Protein AF-A0A929YE50-F1 (afdb_monomer)

Nearest PDB structures (foldseek):
  1qyy-assembly2_G  TM=4.470E-01  e=7.793E+00  Homo sapiens
  1m0z-assembly1_A  TM=2.844E-01  e=4.043E+00  Homo sapiens
  2z81-assembly1_A  TM=2.830E-01  e=5.314E+00  Mus musculus
  1sq0-assembly1_B  TM=2.743E-01  e=3.248E+00  Homo sapiens
  1gwb-assembly1_A  TM=2.064E-01  e=9.698E+00  Homo sapiens

pLDDT: mean 96.49, std 4.25, range [60.72, 98.81]

Structure (mmCIF, N/CA/C/O backbone):
data_AF-A0A929YE50-F1
#
_entry.id   AF-A0A929YE50-F1
#
loop_
_atom_site.group_PDB
_atom_site.id
_atom_site.type_symbol
_atom_site.label_atom_id
_atom_site.label_alt_id
_atom_site.label_comp_id
_atom_site.label_asym_id
_atom_site.label_entity_id
_atom_site.label_seq_id
_atom_site.pdbx_PDB_ins_code
_atom_site.Cartn_x
_atom_site.Cartn_y
_atom_site.Cartn_z
_atom_site.occupancy
_atom_site.B_iso_or_equiv
_atom_site.auth_seq_id
_atom_site.auth_comp_id
_atom_site.auth_asym_id
_atom_site.auth_atom_id
_atom_site.pdbx_PDB_model_num
ATOM 1 N N . SER A 1 1 ? 8.543 -12.401 20.657 1.00 60.72 1 SER A N 1
ATOM 2 C CA . SER A 1 1 ? 7.547 -12.004 19.640 1.00 60.72 1 SER A CA 1
ATOM 3 C C . SER A 1 1 ? 6.250 -11.611 20.333 1.00 60.72 1 SER A C 1
ATOM 5 O O . SER A 1 1 ? 5.924 -12.192 21.365 1.00 60.72 1 SER A O 1
ATOM 7 N N . SER A 1 2 ? 5.540 -10.603 19.812 1.00 69.75 2 SER A N 1
ATOM 8 C CA . SER A 1 2 ? 4.227 -10.189 20.338 1.00 69.75 2 SER A CA 1
ATOM 9 C C . SER A 1 2 ? 3.209 -11.327 20.210 1.00 69.75 2 SER A C 1
ATOM 11 O O . SER A 1 2 ? 3.234 -12.048 19.218 1.00 69.75 2 SER A O 1
ATOM 13 N N 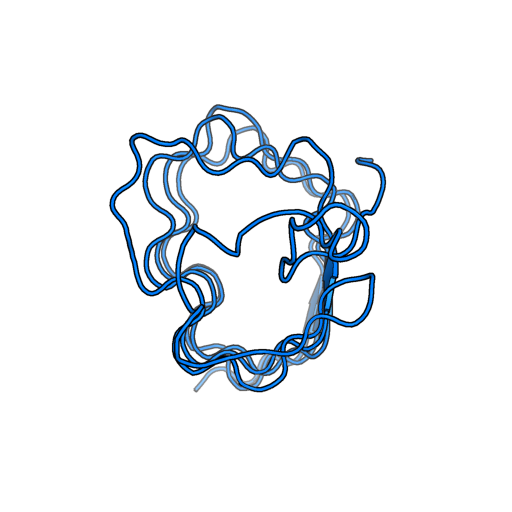. LYS A 1 3 ? 2.319 -11.496 21.196 1.00 85.88 3 LYS A N 1
ATOM 14 C CA . LYS A 1 3 ? 1.208 -12.471 21.153 1.00 85.88 3 LYS A CA 1
ATOM 15 C C . LYS A 1 3 ? -0.081 -11.889 20.559 1.00 85.88 3 LYS A C 1
ATOM 17 O O . LYS A 1 3 ? -1.071 -12.608 20.450 1.00 85.88 3 LYS A O 1
ATOM 22 N N . VAL A 1 4 ? -0.086 -10.597 20.229 1.00 90.69 4 VAL A N 1
ATOM 23 C CA . VAL A 1 4 ? -1.270 -9.894 19.726 1.00 90.69 4 VAL A CA 1
ATOM 24 C C . VAL A 1 4 ? -1.622 -10.424 18.339 1.00 90.69 4 VAL A C 1
ATOM 26 O O . VAL A 1 4 ? -0.776 -10.416 17.448 1.00 90.69 4 VAL A O 1
ATOM 29 N N . LYS A 1 5 ? -2.867 -10.887 18.188 1.00 94.69 5 LYS A N 1
ATOM 30 C CA . LYS A 1 5 ? -3.413 -11.395 16.922 1.00 94.69 5 LYS A CA 1
ATOM 31 C C . LYS A 1 5 ? -4.286 -10.394 16.190 1.00 94.69 5 LYS A C 1
ATOM 33 O O . LYS A 1 5 ? -4.392 -10.455 14.969 1.00 94.69 5 LYS A O 1
ATOM 38 N N . GLU A 1 6 ? -4.900 -9.487 16.939 1.00 96.00 6 GLU A N 1
ATOM 39 C CA . GLU A 1 6 ? -5.882 -8.553 16.416 1.00 96.00 6 GLU A CA 1
ATOM 40 C C . GLU A 1 6 ? -5.681 -7.176 17.033 1.00 96.00 6 GLU A C 1
ATOM 42 O O . GLU A 1 6 ? -5.470 -7.047 18.242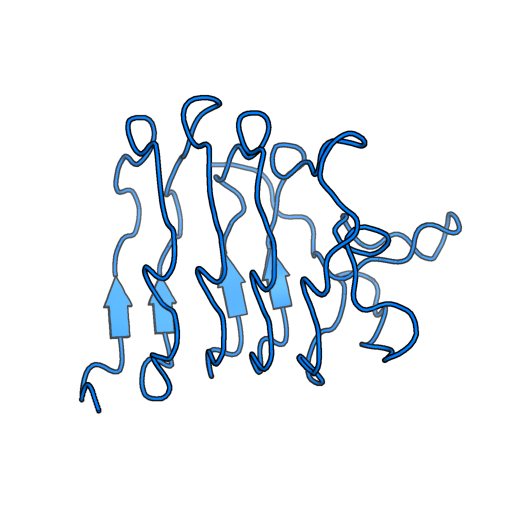 1.00 96.00 6 GLU A O 1
ATOM 47 N N . ILE A 1 7 ? -5.765 -6.148 16.198 1.00 96.81 7 ILE A N 1
ATOM 48 C CA . ILE A 1 7 ? -5.778 -4.749 16.607 1.00 96.81 7 ILE A CA 1
ATOM 49 C C . ILE A 1 7 ? -6.931 -4.071 15.873 1.00 96.81 7 ILE A C 1
ATOM 51 O O . ILE A 1 7 ? -7.037 -4.150 14.651 1.00 96.81 7 ILE A O 1
ATOM 55 N N . ASN A 1 8 ? -7.787 -3.374 16.619 1.00 97.94 8 ASN A N 1
ATOM 56 C CA . ASN A 1 8 ? -8.879 -2.594 16.051 1.00 97.94 8 ASN A CA 1
ATOM 57 C C . ASN A 1 8 ? -8.649 -1.096 16.278 1.00 97.94 8 ASN A C 1
ATOM 59 O O . ASN A 1 8 ? -8.686 -0.615 17.411 1.00 97.94 8 ASN A O 1
ATOM 63 N N . LEU A 1 9 ? -8.433 -0.368 15.185 1.00 97.81 9 LEU A N 1
ATOM 64 C CA . LEU A 1 9 ? -8.238 1.080 15.142 1.00 97.81 9 LEU A CA 1
ATOM 65 C C . LEU A 1 9 ? -9.304 1.762 14.279 1.00 97.81 9 LEU A C 1
ATOM 67 O O . LEU A 1 9 ? -9.111 2.9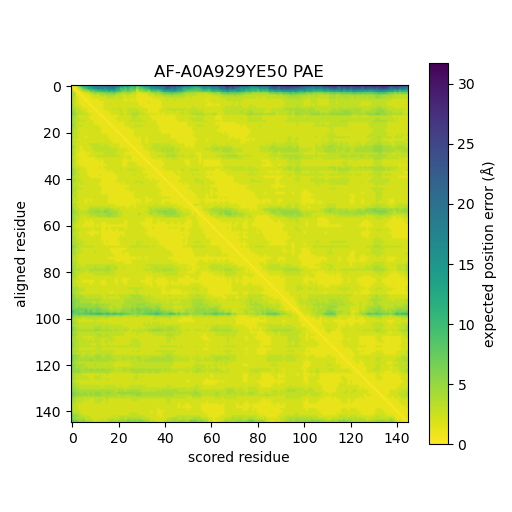00 13.855 1.00 97.81 9 LEU A O 1
ATOM 71 N N . ALA A 1 10 ? -10.429 1.093 14.022 1.00 97.56 10 ALA A N 1
ATOM 72 C CA . ALA A 1 10 ? -11.468 1.639 13.169 1.00 97.56 10 ALA A CA 1
ATOM 73 C C . ALA A 1 10 ? -11.925 3.028 13.645 1.00 97.56 10 ALA A C 1
ATOM 75 O O . ALA A 1 10 ? -12.107 3.270 14.843 1.00 97.56 10 ALA A O 1
ATOM 76 N N . ASN A 1 11 ? -12.113 3.938 12.687 1.00 95.56 11 ASN A N 1
ATOM 77 C CA . ASN A 1 11 ? -12.543 5.326 12.886 1.00 95.56 11 ASN A CA 1
ATOM 78 C C . ASN A 1 11 ? -11.636 6.174 13.799 1.00 95.56 11 ASN A C 1
ATOM 80 O O . ASN A 1 11 ? -12.049 7.236 14.271 1.00 95.56 11 ASN A O 1
ATOM 84 N N . LYS A 1 12 ? -10.403 5.735 14.084 1.00 97.19 12 LYS A N 1
ATOM 85 C CA . LYS A 1 12 ? -9.439 6.576 14.799 1.00 97.19 12 LYS A CA 1
ATOM 86 C C . LYS A 1 12 ? -8.962 7.709 13.889 1.00 97.19 12 LYS A C 1
ATOM 88 O O . LYS A 1 12 ? -8.675 7.501 12.713 1.00 97.19 12 LYS A O 1
ATOM 93 N N . ASN A 1 13 ? -8.862 8.911 14.453 1.00 94.44 13 ASN A N 1
ATOM 94 C CA . ASN A 1 13 ? -8.353 10.072 13.732 1.00 94.44 13 ASN A CA 1
ATOM 95 C C . ASN A 1 13 ? -6.818 10.060 13.729 1.00 94.44 13 ASN A C 1
ATOM 97 O O . ASN A 1 13 ? -6.203 10.254 14.779 1.00 94.44 13 ASN A O 1
ATOM 101 N N . PHE A 1 14 ? -6.217 9.826 12.559 1.00 98.19 14 PHE A N 1
ATOM 102 C CA . PHE A 1 14 ? -4.768 9.838 12.339 1.00 98.19 14 PHE A CA 1
ATOM 103 C C . PHE A 1 14 ? -4.330 11.060 11.505 1.00 98.19 14 PHE A C 1
ATOM 105 O O . PHE A 1 14 ? -3.199 11.123 11.030 1.00 98.19 14 PHE A O 1
ATOM 112 N N . GLU A 1 15 ? -5.180 12.079 11.346 1.00 98.19 15 GLU A N 1
ATOM 113 C CA . GLU A 1 15 ? -4.883 13.267 10.536 1.00 98.19 15 GLU A CA 1
ATOM 114 C C . GLU A 1 15 ? -3.726 14.099 11.100 1.00 98.19 15 GLU A C 1
ATOM 116 O O . GLU A 1 15 ? -3.126 14.886 10.369 1.00 98.19 15 GLU A O 1
ATOM 121 N N . SER A 1 16 ? -3.399 13.948 12.386 1.00 98.44 16 SER A N 1
ATOM 122 C CA . SER A 1 16 ? -2.239 14.577 13.028 1.00 98.44 16 SER A CA 1
ATOM 123 C C . SER A 1 16 ? -0.981 13.706 13.033 1.00 98.44 16 SER A C 1
ATOM 125 O O . SER A 1 16 ? 0.076 14.198 13.428 1.00 98.44 16 SER A O 1
ATOM 127 N N . VAL A 1 17 ? -1.065 12.439 12.614 1.00 98.62 17 VAL A N 1
ATOM 128 C CA . VAL A 1 17 ? 0.086 11.531 12.590 1.00 98.62 17 VAL A CA 1
ATOM 129 C C . VAL A 1 17 ? 1.066 11.991 11.515 1.00 98.62 17 VAL A C 1
ATOM 131 O O . VAL A 1 17 ? 0.711 12.158 10.351 1.00 98.62 17 VAL A O 1
ATOM 134 N N . VAL A 1 18 ? 2.317 12.192 11.923 1.00 98.69 18 VAL A N 1
ATO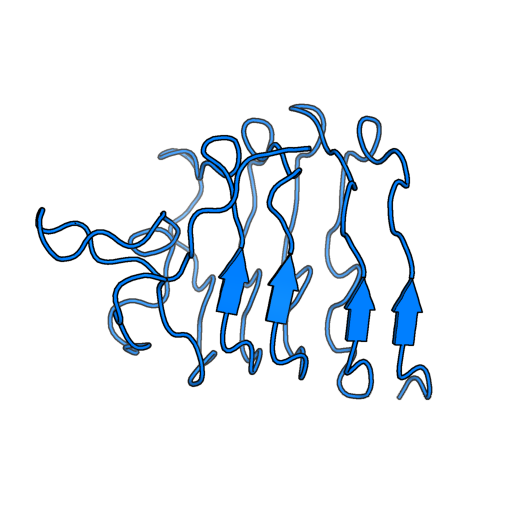M 135 C CA . VAL A 1 18 ? 3.407 12.646 11.045 1.00 98.69 18 VAL A CA 1
ATOM 136 C C . VAL A 1 18 ? 4.295 11.482 10.606 1.00 98.69 18 VAL A C 1
ATOM 138 O O . VAL A 1 18 ? 4.888 11.521 9.533 1.00 98.69 18 VAL A O 1
ATOM 141 N N . ASN A 1 19 ? 4.397 10.428 11.411 1.00 98.56 19 ASN A N 1
ATOM 142 C CA . ASN A 1 19 ? 5.334 9.337 11.186 1.00 98.56 19 ASN A CA 1
ATOM 143 C C . ASN A 1 19 ? 4.697 8.006 11.613 1.00 98.56 19 ASN A C 1
ATOM 145 O O . ASN A 1 19 ? 4.162 7.909 12.717 1.00 98.56 19 ASN A O 1
ATOM 149 N N . MET A 1 20 ? 4.750 7.009 10.727 1.00 98.56 20 MET A N 1
ATOM 150 C CA . MET A 1 20 ? 4.296 5.635 10.970 1.00 98.56 20 MET A CA 1
ATOM 151 C C . MET A 1 20 ? 5.416 4.600 10.785 1.00 98.56 20 MET A C 1
ATOM 153 O O . MET A 1 20 ? 5.140 3.400 10.689 1.00 98.56 20 MET A O 1
ATOM 157 N N . THR A 1 21 ? 6.674 5.037 10.748 1.00 98.44 21 THR A N 1
ATOM 158 C CA . THR A 1 21 ? 7.857 4.188 10.600 1.00 98.44 21 THR A CA 1
ATOM 159 C C . THR A 1 21 ? 7.790 2.987 11.553 1.00 98.44 21 THR A C 1
ATOM 161 O O . THR A 1 21 ? 7.585 3.156 12.755 1.00 98.44 21 THR A O 1
ATOM 164 N N . HIS A 1 22 ? 7.909 1.774 11.007 1.00 97.69 22 HIS A N 1
ATOM 165 C CA . HIS A 1 22 ? 7.857 0.487 11.721 1.00 97.69 22 HIS A CA 1
ATOM 166 C C . HIS A 1 22 ? 6.593 0.179 12.553 1.00 97.69 22 HIS A C 1
ATOM 168 O O . HIS A 1 22 ? 6.597 -0.810 13.285 1.00 97.69 22 HIS A O 1
ATOM 174 N N . SER A 1 23 ? 5.510 0.966 12.480 1.00 97.31 23 SER A N 1
ATOM 175 C CA . SER A 1 23 ? 4.398 0.868 13.456 1.00 97.31 23 SER A CA 1
ATOM 176 C C . SER A 1 23 ? 3.766 -0.528 13.565 1.00 97.31 23 SER A C 1
ATOM 178 O O . SER A 1 23 ? 3.346 -0.921 14.652 1.00 97.31 23 SER A O 1
ATOM 180 N N 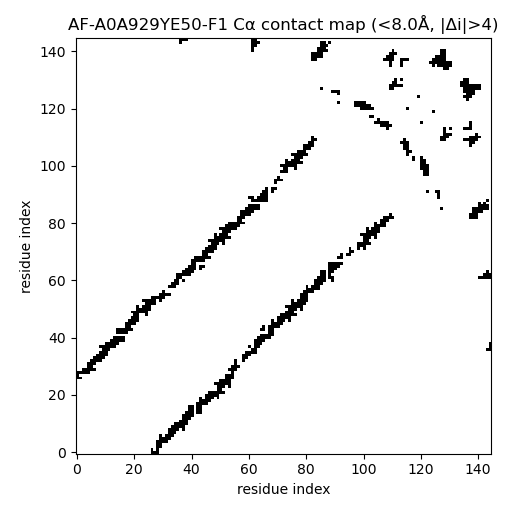. PHE A 1 24 ? 3.725 -1.284 12.463 1.00 96.25 24 PHE A N 1
ATOM 181 C CA . PHE A 1 24 ? 3.266 -2.676 12.420 1.00 96.25 24 PHE A CA 1
ATOM 182 C C . PHE A 1 24 ? 4.311 -3.621 11.799 1.00 96.25 24 PHE A C 1
ATOM 184 O O . PHE A 1 24 ? 3.977 -4.749 11.427 1.00 96.25 24 PHE A O 1
ATOM 191 N N . SER A 1 25 ? 5.578 -3.193 11.725 1.00 95.69 25 SER A N 1
ATOM 192 C CA . SER A 1 25 ? 6.676 -4.029 11.229 1.00 95.69 25 SER A CA 1
ATOM 193 C C . SER A 1 25 ? 6.858 -5.255 12.123 1.00 95.69 25 SER A C 1
ATOM 195 O O . SER A 1 25 ? 6.697 -5.193 13.347 1.00 95.69 25 SER A O 1
ATOM 197 N N . ASN A 1 26 ? 7.210 -6.392 11.518 1.00 94.31 26 ASN A N 1
ATOM 198 C CA . ASN A 1 26 ? 7.555 -7.637 12.207 1.00 94.31 26 ASN A CA 1
ATOM 199 C C . ASN A 1 26 ? 6.445 -8.182 13.135 1.00 94.31 26 ASN A C 1
ATOM 201 O O . ASN A 1 26 ? 6.686 -9.083 13.952 1.00 94.31 26 ASN A O 1
ATOM 205 N N . CYS A 1 27 ? 5.205 -7.709 12.983 1.00 93.19 27 CYS A N 1
ATOM 206 C CA . CYS A 1 27 ? 4.034 -8.181 13.717 1.00 93.19 27 CYS A CA 1
ATOM 207 C C . CYS A 1 27 ? 3.517 -9.519 13.155 1.00 93.19 27 CYS A C 1
ATOM 209 O O . CYS A 1 27 ? 2.351 -9.656 12.816 1.00 93.19 27 CYS A O 1
ATOM 211 N N . ARG A 1 28 ? 4.375 -10.547 13.096 1.00 92.25 28 ARG A N 1
ATOM 212 C CA . ARG A 1 28 ? 4.107 -11.841 12.425 1.00 92.25 28 ARG A CA 1
ATOM 213 C C . ARG A 1 28 ? 2.924 -12.647 12.980 1.00 92.25 28 ARG A C 1
ATOM 215 O O . ARG A 1 28 ? 2.468 -13.580 12.325 1.00 92.25 28 ARG A O 1
ATOM 222 N N . ASN A 1 29 ? 2.457 -12.319 14.186 1.00 93.69 29 ASN A N 1
ATOM 223 C CA . ASN A 1 29 ? 1.283 -12.941 14.805 1.00 93.69 29 ASN A CA 1
ATOM 224 C C . ASN A 1 29 ? -0.005 -12.124 14.614 1.00 93.69 29 ASN A C 1
ATOM 226 O O . ASN A 1 29 ? -1.073 -12.658 14.898 1.00 93.69 29 ASN A O 1
ATOM 230 N N . LEU A 1 30 ? 0.091 -10.865 14.164 1.00 94.94 30 LEU A N 1
ATOM 231 C CA . LEU A 1 30 ? -1.047 -9.990 13.897 1.00 94.94 30 LEU A CA 1
ATOM 232 C C . LEU A 1 30 ? -1.676 -10.419 12.572 1.00 94.94 30 LEU A C 1
ATOM 234 O O . LEU A 1 30 ? -1.136 -10.147 11.506 1.00 94.94 30 LEU A O 1
ATOM 238 N N . THR A 1 31 ? -2.807 -11.108 12.650 1.00 93.81 31 THR A N 1
ATOM 239 C CA . THR A 1 31 ? -3.545 -11.599 11.481 1.00 93.81 31 THR A CA 1
ATOM 240 C C . THR A 1 31 ? -4.666 -10.654 11.068 1.00 93.81 31 THR A C 1
ATOM 242 O O . THR A 1 31 ? -5.148 -10.747 9.944 1.00 93.81 31 THR A O 1
ATOM 245 N N . ASN A 1 32 ? -5.080 -9.742 11.955 1.00 95.50 32 ASN A N 1
ATOM 246 C CA . ASN A 1 32 ? -6.133 -8.769 11.680 1.00 95.50 32 ASN A CA 1
ATOM 247 C C . ASN A 1 32 ? -5.780 -7.378 12.229 1.00 95.50 32 ASN A C 1
ATOM 249 O O . ASN A 1 32 ? -5.639 -7.190 13.439 1.00 95.50 32 ASN A O 1
ATOM 253 N N . LEU A 1 33 ? -5.688 -6.392 11.340 1.00 97.44 33 LEU A N 1
ATOM 254 C CA . LEU A 1 33 ? -5.542 -4.982 11.679 1.00 97.44 33 LEU A CA 1
ATOM 255 C C . LEU A 1 33 ? -6.690 -4.204 11.038 1.00 97.44 33 LEU A C 1
ATOM 257 O O . LEU A 1 33 ? -6.688 -3.932 9.839 1.00 97.44 33 LEU A O 1
ATOM 261 N N . ASN A 1 34 ? -7.676 -3.827 11.845 1.00 98.00 34 ASN A N 1
ATOM 262 C CA . ASN A 1 34 ? -8.813 -3.070 11.348 1.00 98.00 34 ASN A CA 1
ATOM 263 C C . ASN A 1 34 ? -8.502 -1.565 11.342 1.00 98.00 34 ASN A C 1
ATOM 265 O O . ASN A 1 34 ? -8.517 -0.925 12.394 1.00 98.00 34 ASN A O 1
ATOM 269 N N . LEU A 1 35 ? -8.254 -1.015 10.151 1.00 98.00 35 LEU A N 1
ATOM 270 C CA . LEU A 1 35 ? -8.041 0.417 9.884 1.00 98.00 35 LEU A CA 1
ATOM 271 C C . LEU A 1 35 ? -9.241 1.074 9.179 1.00 98.00 35 LEU A C 1
ATOM 273 O O . LEU A 1 35 ? -9.138 2.199 8.691 1.00 98.00 35 LEU A O 1
ATOM 277 N N . SER A 1 36 ? -10.394 0.401 9.127 1.00 95.50 36 SER A N 1
ATOM 278 C CA . SER A 1 36 ? -11.582 0.923 8.440 1.00 95.50 36 SER A CA 1
ATOM 279 C C . SER A 1 36 ? -11.969 2.298 8.992 1.00 95.50 36 SER A C 1
ATOM 281 O O . SER A 1 36 ? -12.123 2.468 10.202 1.00 95.50 36 SER A O 1
ATOM 283 N N . GLY A 1 37 ? -12.129 3.295 8.123 1.00 96.31 37 GLY A N 1
ATOM 284 C CA . GLY A 1 37 ? -12.493 4.652 8.547 1.00 96.31 37 GLY A CA 1
ATOM 285 C C . GLY A 1 37 ? -11.342 5.492 9.117 1.00 96.31 37 GLY A C 1
ATOM 286 O O . GLY A 1 37 ? -11.567 6.656 9.441 1.00 96.31 37 GLY A O 1
ATOM 287 N N . VAL A 1 38 ? -10.124 4.949 9.246 1.00 98.38 38 VAL A N 1
ATOM 288 C CA . VAL A 1 38 ? -8.944 5.737 9.638 1.00 98.38 38 VAL A CA 1
ATOM 289 C C . VAL A 1 38 ? -8.602 6.718 8.525 1.00 98.38 38 VAL A C 1
ATOM 291 O O . VAL A 1 38 ? -8.524 6.341 7.356 1.00 98.38 38 VAL A O 1
ATOM 294 N N . LYS A 1 39 ? -8.378 7.977 8.905 1.00 98.25 39 LYS A N 1
ATOM 295 C CA . LYS A 1 39 ? -7.980 9.053 7.994 1.00 98.25 39 LYS A CA 1
ATOM 296 C C . LYS A 1 39 ? -6.606 9.569 8.379 1.00 98.25 39 LYS A C 1
ATOM 298 O O . LYS A 1 39 ? -6.386 9.882 9.549 1.00 98.25 39 LYS A O 1
ATOM 303 N N . THR A 1 40 ? -5.707 9.667 7.407 1.00 98.50 40 THR A N 1
ATOM 304 C CA . THR A 1 40 ? -4.461 10.440 7.527 1.00 98.50 40 THR A CA 1
ATOM 305 C C . THR A 1 40 ? -4.606 11.741 6.736 1.00 98.50 40 THR A C 1
ATOM 307 O O . THR A 1 40 ? -5.628 11.977 6.093 1.00 98.50 40 THR A O 1
ATOM 310 N N . SER A 1 41 ? -3.601 12.610 6.797 1.00 98.44 41 SER A N 1
ATOM 311 C CA . SER A 1 41 ? -3.559 13.843 6.008 1.00 98.44 41 SER A CA 1
ATOM 312 C C . SER A 1 41 ? -2.183 14.024 5.372 1.00 98.44 41 SER A C 1
ATOM 314 O O . SER A 1 41 ? -1.236 13.307 5.702 1.00 98.44 41 SER A O 1
ATOM 316 N N . ASN A 1 42 ? -2.027 15.069 4.560 1.00 97.94 42 ASN A N 1
ATOM 317 C CA . ASN A 1 42 ? -0.741 15.542 4.037 1.00 97.94 42 ASN A CA 1
ATOM 318 C C . ASN A 1 42 ? 0.350 15.844 5.102 1.00 97.94 42 ASN A C 1
ATOM 320 O O . ASN A 1 42 ? 1.501 16.152 4.753 1.00 97.94 42 ASN A O 1
ATOM 324 N N . LYS A 1 43 ? 0.019 15.776 6.399 1.00 98.62 43 LYS A N 1
ATOM 325 C CA . LYS A 1 43 ? 0.984 15.820 7.505 1.00 98.62 43 LYS A CA 1
ATOM 326 C C . LYS A 1 43 ? 1.794 14.534 7.647 1.00 98.62 43 LYS A C 1
ATOM 328 O O . LYS A 1 43 ? 2.903 14.614 8.165 1.00 98.62 43 LYS A O 1
ATOM 333 N N . LEU A 1 44 ? 1.288 13.390 7.187 1.00 98.69 44 LEU A N 1
ATOM 334 C CA . LEU A 1 44 ? 2.016 12.124 7.223 1.00 98.69 44 LEU A CA 1
ATOM 335 C C . LEU A 1 44 ? 3.238 12.202 6.299 1.00 98.69 44 LEU A C 1
ATOM 337 O O . LEU A 1 44 ? 3.089 12.488 5.115 1.00 98.69 44 LEU A O 1
ATOM 341 N N . LYS A 1 45 ? 4.440 11.983 6.843 1.00 98.38 45 LYS A N 1
ATOM 342 C CA . LYS A 1 45 ? 5.730 12.146 6.148 1.00 98.38 45 LYS A CA 1
ATOM 343 C C . LYS A 1 45 ? 6.481 10.850 5.899 1.00 98.38 45 LYS A C 1
ATOM 345 O O . LYS A 1 45 ? 7.160 10.752 4.883 1.00 98.38 45 LYS A O 1
ATOM 350 N N . SER A 1 46 ? 6.363 9.863 6.783 1.00 98.38 46 SER A N 1
ATOM 351 C CA . SER A 1 46 ? 7.058 8.582 6.619 1.00 98.38 46 SER A CA 1
ATOM 352 C C . SER A 1 46 ? 6.150 7.407 6.937 1.00 98.38 46 SER A C 1
ATOM 354 O O . SER A 1 46 ? 5.439 7.411 7.946 1.00 98.38 46 SER A O 1
ATOM 356 N N . MET A 1 47 ? 6.229 6.402 6.071 1.00 98.44 47 MET A N 1
ATOM 357 C CA . MET A 1 47 ? 5.665 5.070 6.254 1.00 98.44 47 MET A CA 1
ATOM 358 C C . MET A 1 47 ? 6.749 3.994 6.065 1.00 98.44 47 MET A C 1
ATOM 360 O O . MET A 1 47 ? 6.461 2.886 5.620 1.00 98.44 47 MET A O 1
ATOM 364 N N . TYR A 1 48 ? 8.009 4.326 6.370 1.00 98.31 48 TYR A N 1
ATOM 365 C CA . TYR A 1 48 ? 9.132 3.394 6.253 1.00 98.31 48 TYR A CA 1
ATOM 366 C C . TYR A 1 48 ? 8.821 2.077 6.972 1.00 98.31 48 TYR A C 1
ATOM 368 O O . TYR A 1 48 ? 8.558 2.074 8.180 1.00 98.31 48 TYR A O 1
ATOM 376 N N . GLU A 1 49 ? 8.818 0.978 6.216 1.00 98.06 49 GLU A N 1
ATOM 377 C CA . GLU A 1 49 ? 8.595 -0.383 6.706 1.00 98.06 49 GLU A CA 1
ATOM 378 C C . GLU A 1 49 ? 7.365 -0.521 7.630 1.00 98.06 49 GLU A C 1
ATOM 380 O O . GLU A 1 49 ? 7.348 -1.325 8.557 1.00 98.06 49 GLU A O 1
ATOM 385 N N . THR A 1 50 ? 6.306 0.279 7.439 1.00 98.38 50 THR A N 1
ATOM 386 C CA . THR A 1 50 ? 5.167 0.285 8.376 1.00 98.38 50 THR A CA 1
ATOM 387 C C . THR A 1 50 ? 4.486 -1.080 8.485 1.00 98.38 50 THR A C 1
ATOM 389 O O . THR A 1 50 ? 4.061 -1.434 9.583 1.00 98.38 50 THR A O 1
ATOM 392 N N . PHE A 1 51 ? 4.398 -1.847 7.394 1.00 97.88 51 PHE A N 1
ATOM 393 C CA . PHE A 1 51 ? 3.744 -3.160 7.341 1.00 97.88 51 PHE A CA 1
ATOM 394 C C . PHE A 1 51 ? 4.698 -4.294 6.922 1.00 97.88 51 PHE A C 1
ATOM 396 O O . PHE A 1 51 ? 4.239 -5.375 6.544 1.00 97.88 51 PHE A O 1
ATOM 403 N N . GLY A 1 52 ? 6.015 -4.075 7.007 1.00 97.00 52 GLY A N 1
ATOM 404 C CA . GLY A 1 52 ? 7.017 -5.082 6.658 1.00 97.00 52 GLY A CA 1
ATOM 405 C C . GLY A 1 52 ? 6.905 -6.345 7.520 1.00 97.00 52 GLY A C 1
ATOM 406 O O . GLY A 1 52 ? 6.596 -6.293 8.715 1.00 97.00 52 GLY A O 1
ATOM 407 N N . SER A 1 53 ? 7.1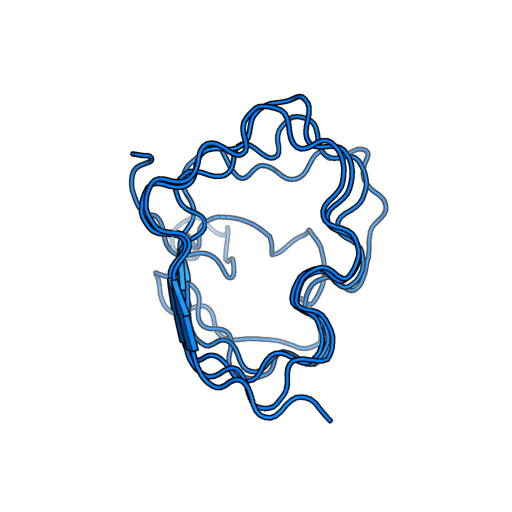39 -7.514 6.923 1.00 95.94 53 SER A N 1
ATOM 408 C CA . SER A 1 53 ? 7.035 -8.824 7.582 1.00 95.94 53 SER A CA 1
ATOM 409 C C . SER A 1 53 ? 5.653 -9.096 8.216 1.00 95.94 53 SER A C 1
ATOM 411 O O . SER A 1 53 ? 5.537 -9.869 9.175 1.00 95.94 53 SER A O 1
ATOM 413 N N . SER A 1 54 ? 4.594 -8.467 7.696 1.00 93.00 54 SER A N 1
ATOM 414 C CA . SER A 1 54 ? 3.203 -8.735 8.073 1.00 93.00 54 SER A CA 1
ATOM 415 C C . SER A 1 54 ? 2.712 -10.084 7.533 1.00 93.00 54 SER A C 1
ATOM 417 O O . SER A 1 54 ? 3.110 -10.528 6.460 1.00 93.00 54 SER A O 1
ATOM 419 N N . THR A 1 55 ? 1.803 -10.734 8.259 1.00 92.62 55 THR A N 1
ATOM 420 C CA . THR A 1 55 ? 1.153 -11.991 7.844 1.00 92.62 55 THR A CA 1
ATOM 421 C C . THR A 1 55 ? -0.347 -11.836 7.580 1.00 92.62 55 THR A C 1
ATOM 423 O O . THR A 1 55 ? -1.036 -12.831 7.366 1.00 92.62 55 THR A O 1
ATOM 426 N N . MET A 1 56 ? -0.855 -10.600 7.590 1.00 94.38 56 MET A N 1
ATOM 427 C CA . MET A 1 56 ? -2.262 -10.281 7.334 1.00 94.38 56 MET A CA 1
ATOM 428 C C . MET A 1 56 ? -2.621 -10.536 5.869 1.00 94.38 56 MET A C 1
ATOM 430 O O . MET A 1 56 ? -1.848 -10.185 4.986 1.00 94.38 56 MET A O 1
ATOM 434 N N . GLU A 1 57 ? -3.809 -11.078 5.596 1.00 94.88 57 GLU A N 1
ATOM 435 C CA . GLU A 1 57 ? -4.252 -11.325 4.214 1.00 94.88 57 GLU A CA 1
ATOM 436 C C . GLU A 1 57 ? -4.768 -10.061 3.517 1.00 94.88 57 GLU A C 1
ATOM 438 O O . GLU A 1 57 ? -4.657 -9.926 2.301 1.00 94.88 57 GLU A O 1
ATOM 443 N N . THR A 1 58 ? -5.365 -9.135 4.265 1.00 97.12 58 THR A N 1
ATOM 444 C CA . THR A 1 58 ? -6.004 -7.933 3.722 1.00 97.12 58 THR A CA 1
ATOM 445 C C . THR A 1 58 ? -5.656 -6.721 4.567 1.00 97.12 58 THR A C 1
ATOM 447 O O . THR A 1 58 ? -5.637 -6.804 5.795 1.00 97.12 58 THR A O 1
ATOM 450 N N . LEU A 1 59 ? -5.430 -5.588 3.907 1.00 97.81 59 LEU A N 1
ATOM 451 C CA . LEU A 1 59 ? -5.197 -4.306 4.554 1.00 97.81 59 LEU A CA 1
ATOM 452 C C . LEU A 1 59 ? -6.057 -3.221 3.903 1.00 97.81 59 LEU A C 1
ATOM 454 O O . LEU A 1 59 ? -6.031 -3.043 2.686 1.00 97.81 59 LEU A O 1
ATOM 458 N N . ASP A 1 60 ? -6.824 -2.497 4.715 1.00 98.44 60 ASP A N 1
ATOM 459 C CA . ASP A 1 60 ? -7.656 -1.388 4.248 1.00 98.44 60 ASP A CA 1
ATOM 460 C C . ASP A 1 60 ? -7.011 -0.041 4.569 1.00 98.44 60 ASP A C 1
ATOM 462 O O . ASP A 1 60 ? -7.003 0.395 5.719 1.00 98.44 60 ASP A O 1
ATOM 466 N N . LEU A 1 61 ? -6.475 0.613 3.540 1.00 98.56 61 LEU A N 1
ATOM 467 C CA . LEU A 1 61 ? -5.848 1.931 3.604 1.00 98.56 61 LEU A CA 1
ATOM 468 C C . LEU A 1 61 ? -6.652 2.976 2.814 1.00 98.56 61 LEU A C 1
ATOM 470 O O . LEU A 1 61 ? -6.118 4.024 2.462 1.00 98.56 61 LEU A O 1
ATOM 474 N N . ALA A 1 62 ? -7.937 2.734 2.524 1.00 98.38 62 ALA A N 1
ATOM 475 C CA . ALA A 1 62 ? -8.731 3.613 1.659 1.00 98.38 62 ALA A CA 1
ATOM 476 C C . ALA A 1 62 ? -8.799 5.073 2.147 1.00 98.38 62 ALA A C 1
ATOM 478 O O . ALA A 1 62 ? -8.877 5.997 1.336 1.00 98.38 62 ALA A O 1
ATOM 479 N N . GLY A 1 63 ? -8.746 5.295 3.463 1.00 98.31 63 GLY A N 1
ATOM 480 C CA . GLY A 1 63 ? -8.735 6.633 4.063 1.00 98.31 63 GLY A CA 1
ATOM 481 C C . GLY A 1 63 ? -7.362 7.281 4.220 1.00 98.31 63 GLY A C 1
ATOM 482 O O . GLY A 1 63 ? -7.289 8.406 4.715 1.00 98.31 63 GLY A O 1
ATOM 483 N N . PHE A 1 64 ? -6.280 6.620 3.807 1.00 98.62 64 PHE A N 1
ATOM 484 C CA . PHE A 1 64 ? -4.941 7.187 3.913 1.00 98.62 64 PHE A CA 1
ATOM 485 C C . PHE A 1 64 ? -4.712 8.206 2.791 1.00 98.62 64 PHE A C 1
ATOM 487 O O . PHE A 1 64 ? -4.765 7.886 1.605 1.00 98.62 64 PHE A O 1
ATOM 494 N N . ASP A 1 65 ? -4.436 9.443 3.189 1.00 98.56 65 ASP A N 1
ATOM 495 C CA . ASP A 1 65 ? -3.830 10.473 2.357 1.00 98.56 65 ASP A CA 1
ATOM 496 C C . ASP A 1 65 ? -2.308 10.400 2.516 1.00 98.56 65 ASP A C 1
ATOM 498 O O . ASP A 1 65 ? -1.764 10.721 3.579 1.00 98.56 65 ASP A O 1
ATOM 502 N N . THR A 1 66 ? -1.629 9.952 1.458 1.00 98.19 66 THR A N 1
ATOM 503 C CA . THR A 1 66 ? -0.164 9.842 1.406 1.00 98.19 66 THR A CA 1
ATOM 504 C C . THR A 1 66 ? 0.476 10.956 0.580 1.00 98.19 66 THR A C 1
ATOM 506 O O . THR A 1 66 ? 1.681 10.926 0.339 1.00 98.19 66 THR A O 1
ATOM 509 N N . SER A 1 67 ? -0.283 11.987 0.189 1.00 97.62 67 SER A N 1
ATOM 510 C CA . SER A 1 67 ? 0.235 13.145 -0.560 1.00 97.62 67 SER A CA 1
ATOM 511 C C . SER A 1 67 ? 1.336 13.904 0.190 1.00 97.62 67 SER A C 1
ATOM 513 O O . SER A 1 67 ? 2.120 14.645 -0.403 1.00 97.62 67 SER A O 1
ATOM 515 N N . GLY A 1 68 ? 1.412 13.723 1.509 1.00 98.12 68 GLY A N 1
ATOM 516 C CA . GLY A 1 68 ? 2.446 14.277 2.369 1.00 98.12 68 GLY A CA 1
ATOM 517 C C . GLY A 1 68 ? 3.739 13.474 2.432 1.00 98.12 68 GLY A C 1
ATOM 518 O O . GLY A 1 68 ? 4.755 14.067 2.792 1.00 98.12 68 GLY A O 1
ATOM 519 N N . VAL A 1 69 ? 3.694 12.182 2.093 1.00 98.25 69 VAL A N 1
ATOM 520 C CA . VAL A 1 69 ? 4.741 11.199 2.396 1.00 98.25 69 VAL A CA 1
ATOM 521 C C . VAL A 1 69 ? 5.938 11.391 1.476 1.00 98.25 69 VAL A C 1
ATOM 523 O O . VAL A 1 69 ? 5.776 11.656 0.285 1.00 98.25 69 VAL A O 1
ATOM 526 N N . ASP A 1 70 ? 7.132 11.253 2.047 1.00 97.25 70 ASP A N 1
ATOM 527 C CA . ASP A 1 70 ? 8.412 11.357 1.342 1.00 97.25 70 ASP A CA 1
ATOM 528 C C . ASP A 1 70 ? 9.256 10.071 1.468 1.00 97.25 70 ASP A C 1
ATOM 530 O O . ASP A 1 70 ? 10.266 9.932 0.783 1.00 97.25 70 ASP A O 1
ATOM 534 N N . ASP A 1 71 ? 8.821 9.105 2.289 1.00 97.56 71 ASP A N 1
ATOM 535 C CA . ASP A 1 71 ? 9.473 7.802 2.450 1.00 97.56 71 ASP A CA 1
ATOM 536 C C . ASP A 1 71 ? 8.453 6.665 2.630 1.00 97.56 71 ASP A C 1
ATOM 538 O O . ASP A 1 71 ? 7.640 6.665 3.560 1.00 97.56 71 ASP A O 1
ATOM 542 N N . VAL A 1 72 ? 8.523 5.696 1.720 1.00 97.50 72 VAL A N 1
ATOM 543 C CA . VAL A 1 72 ? 7.711 4.466 1.649 1.00 97.50 72 VAL A CA 1
ATOM 544 C C . VAL A 1 72 ? 8.602 3.240 1.420 1.00 97.50 72 VAL A C 1
ATOM 546 O O . VAL A 1 72 ? 8.140 2.207 0.929 1.00 97.50 72 VAL A O 1
ATOM 549 N N . SER A 1 73 ? 9.893 3.358 1.742 1.00 97.56 73 SER A N 1
ATOM 550 C CA . SER A 1 73 ? 10.846 2.263 1.581 1.00 97.56 73 SER A CA 1
ATOM 551 C C . SER A 1 73 ? 10.382 1.053 2.387 1.00 97.56 73 SER A C 1
ATOM 553 O O . SER A 1 73 ? 9.968 1.197 3.540 1.00 97.56 73 SER A O 1
ATOM 555 N N . TYR A 1 74 ? 10.421 -0.127 1.765 1.00 98.06 74 TYR A N 1
ATOM 556 C CA . TYR A 1 74 ? 10.078 -1.407 2.396 1.00 98.06 74 TYR A CA 1
ATOM 557 C C . TYR A 1 74 ? 8.676 -1.471 3.026 1.00 98.06 74 TYR A C 1
ATOM 559 O O . TYR A 1 74 ? 8.433 -2.308 3.893 1.00 98.06 74 TYR A O 1
ATOM 567 N N . LEU A 1 75 ? 7.738 -0.601 2.618 1.00 98.25 75 LEU A N 1
ATOM 568 C CA . LEU A 1 75 ? 6.424 -0.455 3.260 1.00 98.25 75 LEU A CA 1
ATOM 569 C C . LEU A 1 75 ? 5.703 -1.796 3.487 1.00 98.25 75 LEU A C 1
ATOM 571 O O . LEU A 1 75 ? 5.090 -1.981 4.539 1.00 98.25 75 LEU A O 1
ATOM 575 N N . PHE A 1 76 ? 5.817 -2.719 2.530 1.00 98.12 76 PHE A N 1
ATOM 576 C CA . PHE A 1 76 ? 5.240 -4.062 2.557 1.00 98.12 76 PHE A CA 1
ATOM 577 C C . PHE A 1 76 ? 6.302 -5.163 2.375 1.00 98.12 76 PHE A C 1
ATOM 579 O O . PHE A 1 76 ? 5.970 -6.285 2.005 1.00 98.12 76 PHE A O 1
ATOM 586 N N . GLU A 1 77 ? 7.584 -4.881 2.623 1.00 97.69 77 GLU A N 1
ATOM 587 C CA . GLU A 1 77 ? 8.668 -5.847 2.398 1.00 97.69 77 GLU A CA 1
ATOM 588 C C . GLU A 1 77 ? 8.427 -7.146 3.178 1.00 97.69 77 GLU A C 1
ATOM 590 O O . GLU A 1 77 ? 8.167 -7.134 4.380 1.00 97.69 77 GLU A O 1
ATOM 595 N N . THR A 1 78 ? 8.529 -8.292 2.506 1.00 97.38 78 THR A N 1
ATOM 596 C CA . THR A 1 78 ? 8.330 -9.650 3.040 1.00 97.38 78 THR A CA 1
ATOM 597 C C . THR A 1 78 ? 6.973 -9.874 3.703 1.00 97.38 78 THR A C 1
ATOM 599 O O . THR A 1 78 ? 6.787 -10.862 4.428 1.00 97.38 78 THR A O 1
ATOM 602 N N . ALA A 1 79 ? 6.023 -8.963 3.484 1.00 95.69 79 ALA A N 1
ATOM 603 C CA . ALA A 1 79 ? 4.660 -9.174 3.905 1.00 95.69 79 ALA A CA 1
ATOM 604 C C . ALA A 1 79 ? 4.064 -10.368 3.140 1.00 95.69 79 ALA A C 1
ATOM 606 O O . ALA A 1 79 ? 4.674 -10.958 2.247 1.00 95.69 79 ALA A O 1
ATOM 607 N N . LYS A 1 80 ? 2.893 -10.810 3.575 1.00 94.69 80 LYS A N 1
ATOM 608 C CA . LYS A 1 80 ? 2.133 -11.876 2.915 1.00 94.69 80 LYS A CA 1
ATOM 609 C C . LYS A 1 80 ? 0.734 -11.394 2.564 1.00 94.69 80 LYS A C 1
ATOM 611 O O . LYS A 1 80 ? -0.214 -12.183 2.610 1.00 94.69 80 LYS A O 1
ATOM 616 N N . ILE A 1 81 ? 0.619 -10.101 2.262 1.00 96.25 81 ILE A N 1
ATOM 617 C CA . ILE A 1 81 ? -0.659 -9.442 2.033 1.00 96.25 81 ILE A CA 1
ATOM 618 C C . ILE A 1 81 ? -1.155 -9.846 0.654 1.00 96.25 81 ILE A C 1
ATOM 620 O O . ILE A 1 81 ? -0.426 -9.826 -0.329 1.00 96.25 81 ILE A O 1
ATOM 624 N N . LYS A 1 82 ? -2.423 -10.243 0.581 1.00 97.50 82 LYS A N 1
ATOM 625 C CA . LYS A 1 82 ? -3.066 -10.601 -0.680 1.00 97.50 82 LYS A CA 1
ATOM 626 C C . LYS A 1 82 ? -3.726 -9.395 -1.329 1.00 97.50 82 LYS A C 1
ATOM 628 O O . LYS A 1 82 ? -3.649 -9.234 -2.541 1.00 97.50 82 LYS A O 1
ATOM 633 N N . THR A 1 83 ? -4.376 -8.552 -0.528 1.00 98.31 83 THR A N 1
ATOM 634 C CA . THR A 1 83 ? -5.151 -7.413 -1.029 1.00 98.31 83 THR A CA 1
ATOM 635 C C . THR A 1 83 ? -4.904 -6.166 -0.192 1.00 98.31 83 THR A C 1
ATOM 637 O O . THR A 1 83 ? -5.088 -6.171 1.025 1.00 98.31 83 THR A O 1
ATOM 640 N N . ILE A 1 84 ? -4.539 -5.078 -0.868 1.00 98.56 84 ILE A N 1
ATOM 641 C CA . ILE A 1 84 ? -4.398 -3.746 -0.279 1.00 98.56 84 ILE A CA 1
ATOM 642 C C . ILE A 1 84 ? -5.462 -2.849 -0.906 1.00 98.56 84 ILE A C 1
ATOM 644 O O . ILE A 1 84 ? -5.444 -2.611 -2.116 1.00 98.56 84 ILE A O 1
ATOM 648 N N . TYR A 1 85 ? -6.389 -2.351 -0.090 1.00 98.81 85 TYR A N 1
ATOM 649 C CA . TYR A 1 85 ? -7.379 -1.375 -0.532 1.00 98.81 85 TYR A CA 1
ATOM 650 C C . TYR A 1 85 ? -6.850 0.041 -0.363 1.00 98.81 85 TYR A C 1
ATOM 652 O O . TYR A 1 85 ? -6.376 0.401 0.713 1.00 98.81 85 TYR A O 1
ATOM 660 N N . VAL A 1 86 ? -6.987 0.859 -1.402 1.00 98.81 86 VAL A N 1
ATOM 661 C CA . VAL A 1 86 ? -6.619 2.278 -1.382 1.00 98.81 86 VAL A CA 1
ATOM 662 C C . VAL A 1 86 ? -7.654 3.115 -2.126 1.00 98.81 86 VAL A C 1
ATOM 664 O O . VAL A 1 86 ? -8.396 2.600 -2.961 1.00 98.81 86 VAL A O 1
ATOM 667 N N . SER A 1 87 ? -7.668 4.419 -1.865 1.00 98.62 87 SER A N 1
ATOM 668 C CA . SER A 1 87 ? -8.370 5.392 -2.704 1.00 98.62 87 SER A CA 1
ATOM 669 C C . SER A 1 87 ? -7.375 6.191 -3.551 1.00 98.62 87 SER A C 1
ATOM 671 O O . SER A 1 87 ? -6.163 6.049 -3.402 1.00 98.62 87 SER A O 1
ATOM 673 N N . GLU A 1 88 ? -7.884 7.110 -4.370 1.00 97.31 88 GLU A N 1
ATOM 674 C CA . GLU A 1 88 ? -7.080 8.090 -5.122 1.00 97.31 88 GLU A CA 1
ATOM 675 C C . GLU A 1 88 ? -6.177 8.970 -4.235 1.00 97.31 88 GLU A C 1
ATOM 677 O O . GLU A 1 88 ? -5.277 9.638 -4.734 1.00 97.31 88 GLU A O 1
ATOM 682 N N . LYS A 1 89 ? -6.408 9.003 -2.913 1.00 97.94 89 LYS A N 1
ATOM 683 C CA . LYS A 1 89 ? -5.569 9.752 -1.964 1.00 97.94 89 LYS A CA 1
ATOM 684 C C . LYS A 1 89 ? -4.261 9.032 -1.614 1.00 97.94 89 LYS A C 1
ATOM 686 O O . LYS A 1 89 ? -3.347 9.661 -1.077 1.00 97.94 89 LYS A O 1
ATOM 691 N N . PHE A 1 90 ? -4.151 7.741 -1.929 1.00 98.06 90 PHE A N 1
ATOM 692 C CA . PHE A 1 90 ? -2.913 6.988 -1.769 1.00 98.06 90 PHE A CA 1
ATOM 693 C C . PHE A 1 90 ? -2.036 7.184 -3.010 1.00 98.06 90 PHE A C 1
ATOM 695 O O . PHE A 1 90 ? -2.078 6.420 -3.973 1.00 98.06 90 PHE A O 1
ATOM 702 N N . THR A 1 91 ? -1.249 8.253 -3.001 1.00 96.00 91 THR A N 1
ATOM 703 C CA . THR A 1 91 ? -0.347 8.626 -4.095 1.00 96.00 91 THR A CA 1
ATOM 704 C C . THR A 1 91 ? 1.112 8.467 -3.688 1.00 96.00 91 THR A C 1
ATOM 706 O O . THR A 1 91 ? 1.492 8.876 -2.588 1.00 96.00 91 THR A O 1
ATOM 709 N N . ILE A 1 92 ? 1.952 7.968 -4.596 1.00 95.38 92 ILE A N 1
ATOM 710 C CA . ILE A 1 92 ? 3.412 7.959 -4.439 1.00 95.38 92 ILE A CA 1
ATOM 711 C C . ILE A 1 92 ? 4.008 9.056 -5.320 1.00 95.38 92 ILE A C 1
ATOM 713 O O . ILE A 1 92 ? 3.832 9.052 -6.539 1.00 95.38 92 ILE A O 1
ATOM 717 N N . LYS A 1 93 ? 4.708 10.022 -4.715 1.00 94.06 93 LYS A N 1
ATOM 718 C CA . LYS A 1 93 ? 5.305 11.129 -5.472 1.00 94.06 93 LYS A CA 1
ATOM 719 C C . LYS A 1 93 ? 6.449 10.624 -6.358 1.00 94.06 93 LYS A C 1
ATOM 721 O O . LYS A 1 93 ? 7.255 9.810 -5.902 1.00 94.06 93 LYS A O 1
ATOM 726 N N . PRO A 1 94 ? 6.631 11.192 -7.563 1.00 92.94 94 PRO A N 1
ATOM 727 C CA . PRO A 1 94 ? 7.780 10.873 -8.409 1.00 92.94 94 PRO A CA 1
ATOM 728 C C . PRO A 1 94 ? 9.137 11.103 -7.724 1.00 92.94 94 PRO A C 1
ATOM 730 O O . PRO A 1 94 ? 10.075 10.355 -7.994 1.00 92.94 94 PRO A O 1
ATOM 733 N N . SER A 1 95 ? 9.221 12.094 -6.825 1.00 94.25 95 SER A N 1
ATOM 734 C CA . SER A 1 95 ? 10.436 12.491 -6.098 1.00 94.25 95 SER A CA 1
ATOM 735 C C . SER A 1 95 ? 10.906 11.499 -5.034 1.00 94.25 95 SER A C 1
ATOM 737 O O . SER A 1 95 ? 12.051 11.591 -4.603 1.00 94.25 95 SER A O 1
ATOM 739 N N . ILE A 1 96 ? 10.048 10.577 -4.590 1.00 93.50 96 ILE A N 1
ATOM 740 C CA . ILE A 1 96 ? 10.434 9.546 -3.620 1.00 93.50 96 ILE A CA 1
ATOM 741 C C . ILE A 1 96 ? 11.457 8.611 -4.285 1.00 93.50 96 ILE A C 1
ATOM 743 O O . ILE A 1 96 ? 11.239 8.231 -5.441 1.00 93.50 96 ILE A O 1
ATOM 747 N N . PRO A 1 97 ? 12.553 8.217 -3.611 1.00 92.12 97 PRO A N 1
ATOM 748 C CA . PRO A 1 97 ? 13.506 7.253 -4.153 1.00 92.12 97 PRO A CA 1
ATOM 749 C C . PRO A 1 97 ? 12.836 5.959 -4.629 1.00 92.12 97 PRO A C 1
ATOM 751 O O . PRO A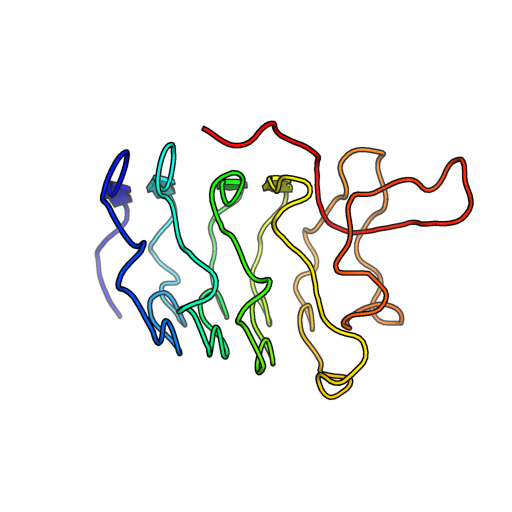 1 97 ? 11.834 5.506 -4.072 1.00 92.12 97 PRO A O 1
ATOM 754 N N . ASP A 1 98 ? 13.381 5.367 -5.691 1.00 91.56 98 ASP A N 1
ATOM 755 C CA . ASP A 1 98 ? 12.949 4.042 -6.127 1.00 91.56 98 ASP A CA 1
ATOM 756 C C . ASP A 1 98 ? 13.422 3.013 -5.094 1.00 91.56 98 ASP A C 1
ATOM 758 O O . ASP A 1 98 ? 14.621 2.849 -4.882 1.00 91.56 98 ASP A O 1
ATOM 762 N N . THR A 1 99 ? 12.476 2.413 -4.381 1.00 92.81 99 THR A N 1
ATOM 763 C CA . THR A 1 99 ? 12.719 1.598 -3.184 1.00 92.81 99 THR A CA 1
ATOM 764 C C . THR A 1 99 ? 11.985 0.279 -3.309 1.00 92.81 99 THR A C 1
ATOM 766 O O . THR A 1 99 ? 10.977 0.185 -4.013 1.00 92.81 99 THR A O 1
ATOM 769 N N . ASP A 1 100 ? 12.468 -0.734 -2.600 1.00 96.25 100 ASP A N 1
ATOM 770 C CA . ASP A 1 100 ? 11.957 -2.102 -2.651 1.00 96.25 100 ASP A CA 1
ATOM 771 C C . ASP A 1 100 ? 10.673 -2.262 -1.800 1.00 96.25 100 ASP A C 1
ATOM 773 O O . ASP A 1 100 ? 10.579 -3.067 -0.877 1.00 96.25 100 ASP A O 1
ATOM 777 N N . MET A 1 101 ? 9.660 -1.438 -2.104 1.00 97.25 101 MET A N 1
ATOM 778 C CA . MET A 1 101 ? 8.393 -1.306 -1.370 1.00 97.25 101 MET A CA 1
ATOM 779 C C . MET A 1 101 ? 7.674 -2.642 -1.140 1.00 97.25 101 MET A C 1
ATOM 781 O O . MET A 1 101 ? 7.088 -2.837 -0.076 1.00 97.25 101 MET A O 1
ATOM 785 N N . PHE A 1 102 ? 7.709 -3.531 -2.134 1.00 98.00 102 PHE A N 1
ATOM 786 C CA . PHE A 1 102 ? 7.007 -4.815 -2.157 1.00 98.00 102 PHE A CA 1
ATOM 787 C C . PHE A 1 102 ? 7.971 -6.007 -2.224 1.00 98.00 102 PHE A C 1
ATOM 789 O O . PHE A 1 102 ? 7.576 -7.092 -2.655 1.00 98.00 102 PHE A O 1
ATOM 796 N N . GLU A 1 103 ? 9.256 -5.834 -1.894 1.00 97.69 103 GLU A N 1
ATOM 797 C CA . GLU A 1 103 ? 10.221 -6.932 -2.012 1.00 97.69 103 GLU A CA 1
ATOM 798 C C . GLU A 1 103 ? 9.731 -8.171 -1.254 1.00 97.69 103 GLU A C 1
ATOM 800 O O . GLU A 1 103 ? 9.400 -8.107 -0.076 1.00 97.69 103 GLU A O 1
ATOM 805 N N . LYS A 1 104 ? 9.678 -9.315 -1.947 1.00 96.62 104 LYS A N 1
ATOM 806 C CA . LYS A 1 104 ? 9.239 -10.616 -1.417 1.00 96.62 104 LYS A CA 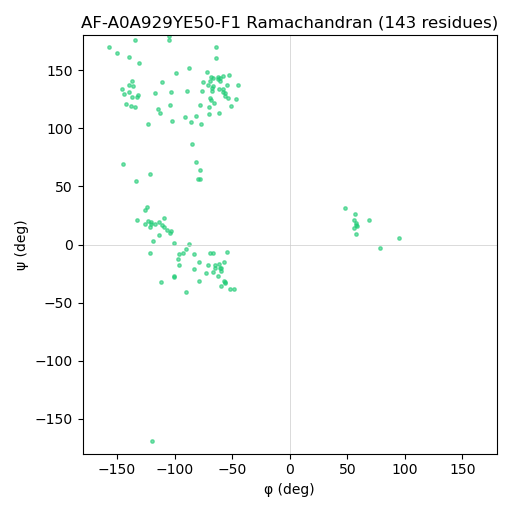1
ATOM 807 C C . LYS A 1 104 ? 7.817 -10.649 -0.820 1.00 96.62 104 LYS A C 1
ATOM 809 O O . LYS A 1 104 ? 7.511 -11.617 -0.125 1.00 96.62 104 LYS A O 1
ATOM 814 N N . ASP A 1 105 ? 6.935 -9.691 -1.120 1.00 95.62 105 ASP A N 1
ATOM 815 C CA . ASP A 1 105 ? 5.499 -9.815 -0.807 1.00 95.62 105 ASP A CA 1
ATOM 816 C C . ASP A 1 105 ? 4.778 -10.661 -1.866 1.00 95.62 105 ASP A C 1
ATOM 818 O O . ASP A 1 105 ? 4.040 -10.188 -2.731 1.00 95.62 105 ASP A O 1
ATOM 822 N N . THR A 1 106 ? 5.063 -11.961 -1.840 1.00 96.12 106 THR A N 1
ATOM 823 C CA . THR A 1 106 ? 4.725 -12.898 -2.921 1.00 96.12 106 THR A CA 1
ATOM 824 C C . THR A 1 106 ? 3.233 -13.189 -3.081 1.00 96.12 106 THR A C 1
ATOM 826 O O . THR A 1 106 ? 2.856 -13.883 -4.023 1.00 96.12 106 THR A O 1
ATOM 829 N N . ASN A 1 107 ? 2.389 -12.716 -2.161 1.00 97.00 107 ASN A N 1
ATOM 830 C CA . ASN A 1 107 ? 0.953 -12.997 -2.162 1.00 97.00 107 ASN A CA 1
ATOM 831 C C . ASN A 1 107 ? 0.117 -11.900 -2.832 1.00 97.00 107 ASN A C 1
ATOM 833 O O . ASN A 1 107 ? -1.082 -12.118 -3.018 1.00 97.00 107 ASN A O 1
ATOM 837 N N . LEU A 1 108 ? 0.717 -10.757 -3.183 1.00 97.50 108 LEU A N 1
ATOM 838 C CA . LEU A 1 108 ? -0.015 -9.593 -3.681 1.00 97.50 108 LEU A CA 1
ATOM 839 C C . LEU A 1 108 ? -0.766 -9.880 -4.979 1.00 97.50 108 LEU A C 1
ATOM 841 O O . LEU A 1 108 ? -0.213 -10.420 -5.944 1.00 97.50 108 LEU A O 1
ATOM 845 N N . ILE A 1 109 ? -2.026 -9.447 -5.001 1.00 98.31 109 ILE A N 1
ATOM 846 C CA . ILE A 1 109 ? -2.893 -9.446 -6.174 1.00 98.31 109 ILE A CA 1
ATOM 847 C C . ILE A 1 109 ? -3.596 -8.085 -6.244 1.00 98.31 109 ILE A C 1
ATOM 849 O O . ILE A 1 109 ? -4.347 -7.709 -5.340 1.00 98.31 109 ILE A O 1
ATOM 853 N N . GLY A 1 110 ? -3.347 -7.348 -7.325 1.00 98.56 110 GLY A N 1
ATOM 854 C CA . GLY A 1 110 ? -4.050 -6.115 -7.659 1.00 98.56 110 GLY A CA 1
ATOM 855 C C . GLY A 1 110 ? -5.537 -6.351 -7.925 1.00 98.56 110 GLY A C 1
ATOM 856 O O . GLY A 1 110 ? -5.968 -7.471 -8.210 1.00 98.56 110 GLY A O 1
ATOM 857 N N . GLY A 1 111 ? -6.343 -5.290 -7.835 1.00 98.44 111 GLY A N 1
ATOM 858 C CA . GLY A 1 111 ? -7.806 -5.394 -7.919 1.00 98.44 111 GLY A CA 1
ATOM 859 C C . GLY A 1 111 ? -8.335 -5.997 -9.224 1.00 98.44 111 GLY A C 1
ATOM 860 O O . GLY A 1 111 ? -9.431 -6.549 -9.235 1.00 98.44 111 GLY A O 1
ATOM 861 N N . GLN A 1 112 ? -7.541 -5.938 -10.295 1.00 98.62 112 GLN A N 1
ATOM 862 C CA . GLN A 1 112 ? -7.857 -6.458 -11.624 1.00 98.62 112 GLN A CA 1
ATOM 863 C C . GLN A 1 112 ? -6.993 -7.682 -11.987 1.00 98.62 112 GLN A C 1
ATOM 865 O O . GLN A 1 112 ? -6.931 -8.079 -13.150 1.00 98.62 112 GLN A O 1
ATOM 870 N N . GLY A 1 113 ? -6.365 -8.315 -10.990 1.00 98.44 113 GLY A N 1
ATOM 871 C CA . GLY A 1 113 ? -5.687 -9.602 -11.120 1.00 98.44 113 GLY A CA 1
ATOM 872 C C . GLY A 1 113 ? -4.185 -9.537 -11.386 1.00 98.44 113 GLY A C 1
ATOM 873 O O . GLY A 1 113 ? -3.583 -10.593 -11.579 1.00 98.44 113 GLY A O 1
ATOM 874 N N . THR A 1 114 ? -3.553 -8.358 -11.377 1.00 98.69 114 THR A N 1
ATOM 875 C CA . THR A 1 114 ? -2.086 -8.267 -11.473 1.00 98.69 114 THR A CA 1
ATOM 876 C C . THR A 1 114 ? -1.441 -8.970 -10.278 1.00 98.69 114 THR A C 1
ATOM 878 O O . THR A 1 114 ? -1.559 -8.516 -9.143 1.00 98.69 114 THR A O 1
ATOM 881 N N . THR A 1 115 ? -0.745 -10.079 -10.515 1.00 98.25 115 THR A N 1
ATOM 882 C CA . THR A 1 115 ? -0.047 -10.835 -9.466 1.00 98.25 115 THR A CA 1
ATOM 883 C C . THR A 1 115 ? 1.364 -10.307 -9.240 1.00 98.25 115 THR A C 1
ATOM 885 O O . THR A 1 115 ? 2.004 -9.839 -10.184 1.00 98.25 115 THR A O 1
ATOM 888 N N . TYR A 1 116 ? 1.875 -10.465 -8.019 1.00 98.25 116 TYR A N 1
ATOM 889 C CA . TYR A 1 116 ? 3.261 -10.157 -7.672 1.00 98.25 116 TYR A CA 1
ATOM 890 C C . TYR A 1 116 ? 4.278 -10.670 -8.705 1.00 98.25 116 TYR A C 1
ATOM 892 O O . TYR A 1 116 ? 4.216 -11.812 -9.169 1.00 98.25 116 TYR A O 1
ATOM 900 N N . ASN A 1 117 ? 5.266 -9.830 -9.009 1.00 97.50 117 ASN A N 1
ATOM 901 C CA . ASN A 1 117 ? 6.410 -10.166 -9.840 1.00 97.50 117 ASN A CA 1
ATOM 902 C C . ASN A 1 117 ? 7.684 -9.548 -9.243 1.00 97.50 117 ASN A C 1
ATOM 904 O O . ASN A 1 117 ? 7.727 -8.357 -8.939 1.00 97.50 117 ASN A O 1
ATOM 908 N N . ASN A 1 118 ? 8.748 -10.345 -9.116 1.00 96.38 118 ASN A N 1
ATOM 909 C CA . ASN A 1 118 ? 10.023 -9.908 -8.538 1.00 96.38 118 ASN A CA 1
ATOM 910 C C . ASN A 1 118 ? 10.746 -8.822 -9.358 1.00 96.38 118 ASN A C 1
ATOM 912 O O . ASN A 1 118 ? 11.613 -8.142 -8.828 1.00 96.38 118 ASN A O 1
ATOM 916 N N . SER A 1 119 ? 10.391 -8.639 -10.629 1.00 96.62 119 SER A N 1
ATOM 917 C CA . SER A 1 119 ? 10.901 -7.556 -11.480 1.00 96.62 119 SER A CA 1
ATOM 918 C C . SER A 1 119 ? 10.139 -6.240 -11.279 1.00 96.62 119 SER A C 1
ATOM 920 O O . SER A 1 119 ? 10.548 -5.214 -11.808 1.00 96.62 119 SER A O 1
ATOM 922 N N . HIS A 1 120 ? 9.046 -6.267 -10.513 1.00 96.88 120 HIS A N 1
ATOM 923 C CA . HIS A 1 120 ? 8.093 -5.174 -10.330 1.00 96.88 120 HIS A CA 1
ATOM 924 C C . HIS A 1 120 ? 7.773 -4.989 -8.844 1.00 96.88 120 HIS A C 1
ATOM 926 O O . HIS A 1 120 ? 6.625 -5.083 -8.421 1.00 96.88 120 HIS A O 1
ATOM 932 N N . MET A 1 121 ? 8.805 -4.813 -8.021 1.00 97.06 121 MET A N 1
ATOM 933 C CA . MET A 1 121 ? 8.680 -4.762 -6.556 1.00 97.06 121 MET A CA 1
ATOM 934 C C . MET A 1 121 ? 8.769 -3.349 -5.970 1.00 97.06 121 MET A C 1
ATOM 936 O O . MET A 1 121 ? 8.902 -3.193 -4.757 1.00 97.06 121 MET A O 1
ATOM 940 N N . ARG A 1 122 ? 8.710 -2.314 -6.814 1.00 96.75 122 ARG A N 1
ATOM 941 C CA . ARG A 1 122 ? 8.989 -0.934 -6.414 1.00 96.75 122 ARG A CA 1
ATOM 942 C C . ARG A 1 122 ? 7.798 -0.008 -6.636 1.00 96.75 122 ARG A C 1
ATOM 944 O O . ARG A 1 122 ? 6.667 -0.443 -6.864 1.00 96.75 122 ARG A O 1
ATOM 951 N N . LYS A 1 123 ? 8.033 1.305 -6.519 1.00 94.69 123 LYS A N 1
ATOM 952 C CA . LYS A 1 123 ? 6.982 2.333 -6.614 1.00 94.69 123 LYS A CA 1
ATOM 953 C C . LYS A 1 123 ? 6.258 2.335 -7.958 1.00 94.69 123 LYS A C 1
ATOM 955 O O . LYS A 1 123 ? 5.143 2.839 -8.058 1.00 94.69 123 LYS A O 1
ATOM 960 N N . ASP A 1 124 ? 6.871 1.765 -8.987 1.00 94.69 124 ASP A N 1
ATOM 961 C CA . ASP A 1 124 ? 6.273 1.599 -10.296 1.00 94.69 124 ASP A CA 1
ATOM 962 C C . ASP A 1 124 ? 5.094 0.625 -10.298 1.00 94.69 124 ASP A C 1
ATOM 964 O O . ASP A 1 124 ? 4.445 0.575 -11.322 1.00 94.69 124 ASP A O 1
ATOM 968 N N . TYR A 1 125 ? 4.769 -0.111 -9.229 1.00 97.69 125 TYR A N 1
ATOM 969 C CA . TYR A 1 125 ? 3.506 -0.871 -9.103 1.00 97.69 125 TYR A CA 1
ATOM 970 C C . TYR A 1 125 ? 2.636 -0.407 -7.924 1.00 97.69 125 TYR A C 1
ATOM 972 O O . TYR A 1 125 ? 1.538 -0.925 -7.704 1.00 97.69 125 TYR A O 1
ATOM 980 N N . ALA A 1 126 ? 3.075 0.632 -7.209 1.00 97.38 126 ALA A N 1
ATOM 981 C CA . ALA A 1 126 ? 2.349 1.269 -6.116 1.00 97.38 126 ALA A CA 1
ATOM 982 C C . ALA A 1 126 ? 1.242 2.202 -6.640 1.00 97.38 126 ALA A C 1
ATOM 984 O O . ALA A 1 126 ? 1.283 3.421 -6.468 1.00 97.38 126 ALA A O 1
ATOM 985 N N . ARG A 1 127 ? 0.258 1.617 -7.323 1.00 97.62 127 ARG A N 1
ATOM 986 C CA . ARG A 1 127 ? -0.917 2.293 -7.882 1.00 97.62 127 ARG A CA 1
ATOM 987 C C . ARG A 1 127 ? -2.112 1.346 -7.911 1.00 97.62 127 ARG A C 1
ATOM 989 O O . ARG A 1 127 ? -1.954 0.130 -7.797 1.00 97.62 127 ARG A O 1
ATOM 996 N N . ILE A 1 128 ? -3.295 1.927 -8.092 1.00 98.62 128 ILE A N 1
ATOM 997 C CA . ILE A 1 128 ? -4.518 1.176 -8.386 1.00 98.62 128 ILE A CA 1
ATOM 998 C C . ILE A 1 128 ? -4.299 0.361 -9.662 1.00 98.62 128 ILE A C 1
ATOM 1000 O O . ILE A 1 128 ? -3.781 0.875 -10.655 1.00 98.62 128 ILE A O 1
ATOM 1004 N N . ASP A 1 129 ? -4.651 -0.918 -9.587 1.00 98.75 129 ASP A N 1
ATOM 1005 C CA . ASP A 1 129 ? -4.454 -1.887 -10.654 1.00 98.75 129 ASP A CA 1
ATOM 1006 C C . ASP A 1 129 ? -5.377 -1.616 -11.848 1.00 98.75 129 ASP A C 1
ATOM 1008 O O . ASP A 1 129 ? -6.601 -1.670 -11.725 1.00 98.75 129 ASP A O 1
ATOM 1012 N N . ASP A 1 130 ? -4.786 -1.344 -13.011 1.00 98.38 130 ASP A N 1
ATOM 1013 C CA . ASP A 1 130 ? -5.499 -1.152 -14.273 1.00 98.38 130 ASP A CA 1
ATOM 1014 C C . ASP A 1 130 ? -4.684 -1.712 -15.457 1.00 98.38 130 ASP A C 1
ATOM 1016 O O . ASP A 1 130 ? -4.158 -0.974 -16.304 1.00 98.38 130 ASP A O 1
ATOM 1020 N N . PRO A 1 131 ? -4.538 -3.047 -15.539 1.00 97.88 131 PRO A N 1
ATOM 1021 C CA . PRO A 1 131 ? -3.769 -3.687 -16.598 1.00 97.88 131 PRO A CA 1
ATOM 1022 C C . PRO A 1 131 ? -4.439 -3.506 -17.967 1.00 97.88 131 PRO A C 1
ATOM 1024 O O . PRO A 1 131 ? -3.751 -3.514 -18.986 1.00 97.88 131 PRO A O 1
ATOM 1027 N N . SER A 1 132 ? -5.757 -3.267 -18.000 1.00 97.88 132 SER A N 1
ATOM 1028 C CA . SER A 1 132 ? -6.516 -3.019 -19.231 1.00 97.88 132 SER A CA 1
ATOM 1029 C C . SER A 1 132 ? -6.057 -1.763 -19.979 1.00 97.88 132 SER A C 1
ATOM 1031 O O . SER A 1 132 ? -6.128 -1.720 -21.205 1.00 97.88 132 SER A O 1
ATOM 1033 N N . ASN A 1 133 ? -5.500 -0.790 -19.250 1.00 97.56 133 ASN A N 1
ATOM 1034 C CA . ASN A 1 133 ? -4.925 0.438 -19.795 1.00 97.56 133 ASN A CA 1
ATOM 1035 C C . ASN A 1 133 ? -3.389 0.477 -19.687 1.00 97.56 133 ASN A C 1
ATOM 1037 O O . ASN A 1 133 ? -2.790 1.555 -19.669 1.00 97.56 133 ASN A O 1
ATOM 1041 N N . GLY A 1 134 ? -2.734 -0.686 -19.587 1.00 97.62 134 GLY A N 1
ATOM 1042 C CA . GLY A 1 134 ? -1.273 -0.785 -19.516 1.00 97.62 134 GLY A CA 1
ATOM 1043 C C . GLY A 1 134 ? -0.670 -0.243 -18.217 1.00 97.62 134 GLY A C 1
ATOM 1044 O O . GLY A 1 134 ? 0.513 0.091 -18.183 1.00 97.62 134 GLY A O 1
ATOM 1045 N N . LYS A 1 135 ? -1.467 -0.141 -17.147 1.00 97.12 135 LYS A N 1
ATOM 1046 C CA . LYS A 1 135 ? -1.049 0.340 -15.824 1.00 97.12 135 LYS A CA 1
ATOM 1047 C C . LYS A 1 135 ? -1.297 -0.729 -14.750 1.00 97.12 135 LYS A C 1
ATOM 1049 O O . LYS A 1 135 ? -2.035 -0.468 -13.801 1.00 97.12 135 LYS A O 1
ATOM 1054 N N . PRO A 1 136 ? -0.675 -1.918 -14.852 1.00 98.44 136 PRO A N 1
ATOM 1055 C CA . PRO A 1 136 ? -0.781 -2.927 -13.799 1.00 98.44 136 PRO A CA 1
ATOM 1056 C C . PRO A 1 136 ? -0.290 -2.354 -12.462 1.00 98.44 136 PRO A C 1
ATOM 1058 O O . PRO A 1 136 ? 0.626 -1.529 -12.442 1.00 98.44 136 PRO A O 1
ATOM 1061 N N . GLY A 1 137 ? -0.897 -2.757 -11.354 1.00 98.38 137 GLY A N 1
ATOM 1062 C CA . GLY A 1 137 ? -0.549 -2.294 -10.012 1.00 98.38 137 GLY A CA 1
ATOM 1063 C C . GLY A 1 137 ? -0.983 -3.291 -8.946 1.00 98.38 137 GLY A C 1
ATOM 1064 O O . GLY A 1 137 ? -1.700 -4.243 -9.232 1.00 98.38 137 GLY A O 1
ATOM 1065 N N . TYR A 1 138 ? -0.546 -3.091 -7.705 1.00 98.62 138 TYR A N 1
ATOM 1066 C CA . TYR A 1 138 ? -0.872 -4.013 -6.608 1.00 98.62 138 TYR A CA 1
ATOM 1067 C C . TYR A 1 138 ? -2.002 -3.535 -5.699 1.00 98.62 138 TYR A C 1
ATOM 1069 O O . TYR A 1 138 ? -2.351 -4.225 -4.742 1.00 98.62 138 TYR A O 1
ATOM 1077 N N . PHE A 1 139 ? -2.602 -2.376 -5.978 1.00 98.75 139 PHE A N 1
ATOM 1078 C CA . PHE A 1 139 ? -3.699 -1.869 -5.161 1.00 98.75 139 PHE A CA 1
ATOM 1079 C C . PHE A 1 139 ? -5.070 -2.148 -5.771 1.00 98.75 139 PHE A C 1
ATOM 1081 O O . PHE A 1 139 ? -5.266 -2.141 -6.986 1.00 98.75 139 PHE A O 1
ATOM 1088 N N . THR A 1 140 ? -6.045 -2.357 -4.893 1.00 98.81 140 THR A N 1
ATOM 1089 C CA . THR A 1 140 ? -7.466 -2.459 -5.227 1.00 98.81 140 THR A CA 1
ATOM 1090 C C . THR A 1 140 ? -8.159 -1.157 -4.851 1.00 98.81 140 THR A C 1
ATOM 1092 O O . THR A 1 140 ? -7.999 -0.668 -3.731 1.00 98.81 140 THR A O 1
ATOM 1095 N N . TYR A 1 141 ? -8.945 -0.590 -5.765 1.00 98.69 141 TYR A N 1
ATOM 1096 C CA . TYR A 1 141 ? -9.682 0.635 -5.471 1.00 98.69 141 TYR A CA 1
ATOM 1097 C C . TYR A 1 141 ? -10.771 0.403 -4.416 1.00 98.69 141 TYR A C 1
ATOM 1099 O O . TYR A 1 141 ? -11.563 -0.536 -4.498 1.00 98.69 141 TYR A O 1
ATOM 1107 N N . LYS A 1 142 ? -10.842 1.318 -3.452 1.00 98.56 142 LYS A N 1
ATOM 1108 C CA . LYS A 1 142 ? -11.936 1.479 -2.499 1.00 98.56 142 LYS A CA 1
ATOM 1109 C C . LYS A 1 142 ? -12.105 2.965 -2.199 1.00 98.56 142 LYS A C 1
ATOM 1111 O O . LYS A 1 142 ? -11.132 3.670 -1.941 1.00 98.56 142 LYS A O 1
ATOM 1116 N N . ALA A 1 143 ? -13.345 3.449 -2.220 1.00 98.12 143 ALA A N 1
ATOM 1117 C CA . ALA A 1 143 ? -13.633 4.849 -1.925 1.00 98.12 143 ALA A CA 1
ATOM 1118 C C . ALA A 1 143 ? -13.179 5.231 -0.502 1.00 98.12 143 ALA A C 1
ATOM 1120 O O . ALA A 1 143 ? -13.334 4.449 0.440 1.00 98.12 143 ALA A O 1
ATOM 1121 N N . ALA A 1 144 ? -12.627 6.439 -0.355 1.00 95.88 144 ALA A N 1
ATOM 1122 C CA . ALA A 1 144 ? -12.224 6.967 0.944 1.00 95.88 144 ALA A CA 1
ATOM 1123 C C . ALA A 1 144 ? -13.453 7.219 1.850 1.00 95.88 144 ALA A C 1
ATOM 1125 O O . ALA A 1 144 ? -14.484 7.668 1.343 1.00 95.88 144 ALA A O 1
ATOM 1126 N N . PRO A 1 145 ? -13.343 6.970 3.168 1.00 92.56 145 PRO A N 1
ATOM 1127 C CA . PRO A 1 145 ? -14.368 7.281 4.165 1.00 92.56 145 PRO A CA 1
ATOM 1128 C C . PRO A 1 145 ? -14.464 8.777 4.507 1.00 92.56 145 PRO A C 1
ATOM 1130 O O . PRO A 1 145 ? -13.533 9.567 4.210 1.00 92.56 145 PRO A O 1
#

Solvent-accessible surface area (backbone atoms only — not comparable to full-atom values): 6997 Å² total; per-residue (Å²): 130,74,86,55,40,68,47,82,46,56,60,41,85,35,47,82,42,41,70,40,57,45,73,44,34,66,36,61,52,30,55,41,60,41,36,55,61,24,32,38,23,60,56,22,33,34,34,33,24,20,38,13,37,21,52,23,50,58,42,53,43,21,25,31,29,29,76,32,39,63,40,52,43,27,26,32,22,49,12,4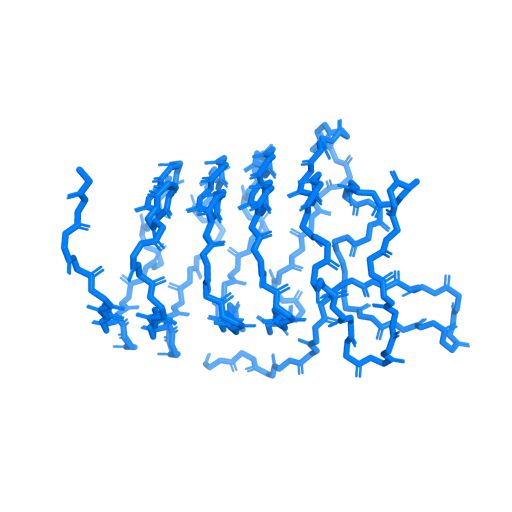2,36,30,37,38,31,26,20,91,44,50,44,73,58,87,86,38,78,90,30,51,21,38,37,71,22,73,46,27,31,8,64,73,64,40,60,58,45,92,92,58,25,32,63,86,25,60,36,62,30,35,56,93,78,76,40,51,11,43,21,19,80,35,81,56,112

Secondary structure (DSSP, 8-state):
-----EEE-TT-B-TT--B-TTTTTT-TT--EEE-TT-B--TT--B-TTTTTT---SEEE-TT---TT-SB-TTTTTT---SEEEE-TT----TTS----TTTT-TT-B-TT--B--TT--SGGG-SB-BGGGTB--SEEE----

Sequence (145 aa):
SSKVKEINLANKNFESVVNMTHSFSNCRNLTNLNLSGVKTSNKLKSMYETFGSSTMETLDLAGFDTSGVDDVSYLFETAKIKTIYVSEKFTIKPSIPDTDMFEKDTNLIGGQGTTYNNSHMRKDYARIDDPSNGKPGYFTYKAAP

Radius of gyration: 13.87 Å; Cα contacts (8 Å, |Δi|>4): 438; chains: 1; bounding box: 28×29×41 Å

Mean predicted aligned error: 2.56 Å

Foldseek 3Di:
DDQDQEDACALPEAQQPQEQACVQAPVANHQYYHHHNYAYHLSHAELHCNQENAAYQEEEPQRYQCVNYQYQALNHHLYQYAAYEYAPSQDDDPNRDWHQNQHNNQNFAAQVGDGDDNVCRTVQQSDHADVVVPRGHRHHYDHHD